Protein AF-A0A0F8YIR3-F1 (afdb_monomer_lite)

Foldseek 3Di:
DDDCVLVVLLVVLCVVPPVLSLLLLQLLLLQPAPDDNVRSNVQSVVQVVCCVPPNDGDCPPPDPVSVVSNVCSSVVHDGDDQQSNLSSCSSVPNLQGARDAPVNCVVVVNPDNDDDPVRSVVSRVVLNVVCVVVVHHSND

Secondary structure (DSSP, 8-state):
--TTHHHHHHHHHHHHHGGGHHHHHHHHHHH-TT--HHHHHHHHHHHHHHHHHHS----TT--TTTHHHHHHHHTTPPP-SSHHHHHHHHHTT-TTS----HHHHHHTT---S---HHHHHHHHHHHHHHHHHTT--TT-

Radius of gyration: 15.44 Å; chains: 1; bounding box: 36×32×39 Å

pLDDT: mean 91.28, std 7.68, range [46.16, 98.5]

InterPro domains:
  IPR055602 Protein of unknown function DUF7178 [PF23802] (2-139)

Organism: NCBI:txid412755

Sequence (140 aa):
MGTNWYTDSRQAIEQLYGDDADMFCDILAATSPRKQVKVNWNIAQNIYEQYKHNGYIDCQGLMGSHIPNVLRALFREPLHGYKVPAFAANLKGDMNRVTIDLWVLRYFGLKQNRIRRKEYYRLEKAIQLLAKHRGMKPAE

Structure (mmCIF, N/CA/C/O backbone):
data_AF-A0A0F8YIR3-F1
#
_entry.id   AF-A0A0F8YIR3-F1
#
loop_
_atom_site.group_PDB
_atom_site.id
_atom_site.type_symbol
_atom_site.label_atom_id
_atom_site.label_alt_id
_atom_site.label_comp_id
_atom_site.label_asym_id
_atom_site.label_entity_id
_atom_site.label_seq_id
_atom_site.pdbx_PDB_ins_code
_atom_site.Cartn_x
_atom_site.Cartn_y
_atom_site.Cartn_z
_atom_site.occupancy
_atom_site.B_iso_or_equiv
_atom_site.auth_seq_id
_atom_site.auth_comp_id
_atom_site.auth_asym_id
_atom_site.auth_atom_id
_atom_site.pdbx_PDB_model_num
ATOM 1 N N . MET A 1 1 ? -21.063 1.674 -2.875 1.00 46.16 1 MET A N 1
ATOM 2 C CA . MET A 1 1 ? -19.741 1.109 -3.227 1.00 46.16 1 MET A CA 1
ATOM 3 C C . MET A 1 1 ? -19.021 0.854 -1.913 1.00 46.16 1 MET A C 1
ATOM 5 O O . MET A 1 1 ? -18.985 1.806 -1.147 1.00 46.16 1 MET A O 1
ATOM 9 N N . GLY A 1 2 ? -18.503 -0.336 -1.587 1.00 56.88 2 GLY A N 1
ATOM 10 C CA . GLY A 1 2 ? -17.575 -0.355 -0.442 1.00 56.88 2 GLY A CA 1
ATOM 11 C C . GLY A 1 2 ? -17.110 -1.676 0.157 1.00 56.88 2 GLY A C 1
ATOM 12 O O . GLY A 1 2 ? -15.943 -1.743 0.506 1.00 56.88 2 GLY A O 1
ATOM 13 N N . THR A 1 3 ? -17.934 -2.717 0.277 1.00 63.34 3 THR A N 1
ATOM 14 C CA . THR A 1 3 ? -17.559 -3.855 1.147 1.00 63.34 3 THR A CA 1
ATOM 15 C C . THR A 1 3 ? -16.478 -4.760 0.555 1.00 63.34 3 THR A C 1
ATOM 17 O O . THR A 1 3 ? -15.660 -5.303 1.284 1.00 63.34 3 THR A O 1
ATOM 20 N N . ASN A 1 4 ? -16.422 -4.871 -0.774 1.00 82.69 4 ASN A N 1
ATOM 21 C CA . ASN A 1 4 ? -15.521 -5.808 -1.447 1.00 82.69 4 ASN A CA 1
ATOM 22 C C . ASN A 1 4 ? -14.287 -5.140 -2.056 1.00 82.69 4 ASN A C 1
ATOM 24 O O . ASN A 1 4 ? -13.547 -5.799 -2.769 1.00 82.69 4 ASN A O 1
ATOM 28 N N . TRP A 1 5 ? -14.018 -3.856 -1.778 1.00 85.94 5 TRP A N 1
ATOM 29 C CA . TRP A 1 5 ? -12.958 -3.124 -2.486 1.00 85.94 5 TRP A CA 1
ATOM 30 C C . TRP A 1 5 ? -11.592 -3.816 -2.405 1.00 85.94 5 TRP A C 1
ATOM 32 O O . TRP A 1 5 ? -10.917 -3.940 -3.424 1.00 85.94 5 TRP A O 1
ATOM 42 N N . TYR A 1 6 ? -11.189 -4.293 -1.222 1.00 91.06 6 TYR A N 1
ATOM 43 C CA . TYR A 1 6 ? -9.919 -5.008 -1.064 1.00 91.06 6 TYR A CA 1
ATOM 44 C C . TYR A 1 6 ? -9.926 -6.366 -1.768 1.00 91.06 6 TYR A C 1
ATOM 46 O O . TYR A 1 6 ? -8.944 -6.704 -2.418 1.00 91.06 6 TYR A O 1
ATOM 54 N N . THR A 1 7 ? -11.028 -7.112 -1.678 1.00 91.31 7 THR A N 1
ATOM 55 C CA . THR A 1 7 ? -11.187 -8.416 -2.334 1.00 91.31 7 THR A CA 1
ATOM 56 C C . THR A 1 7 ? -11.140 -8.281 -3.855 1.00 91.31 7 THR A C 1
ATOM 58 O O . THR A 1 7 ? -10.347 -8.955 -4.506 1.00 91.31 7 THR A O 1
ATOM 61 N N . ASP A 1 8 ? -11.916 -7.351 -4.410 1.00 92.44 8 ASP A N 1
ATOM 62 C CA . ASP A 1 8 ? -11.985 -7.075 -5.845 1.00 92.44 8 ASP A CA 1
ATOM 63 C C . ASP A 1 8 ? -10.625 -6.572 -6.359 1.00 92.44 8 ASP A C 1
ATOM 65 O O . ASP A 1 8 ? -10.138 -7.009 -7.402 1.00 92.44 8 ASP A O 1
ATOM 69 N N . SER A 1 9 ? -9.969 -5.689 -5.593 1.00 92.94 9 SER A N 1
ATOM 70 C CA . SER A 1 9 ? -8.630 -5.190 -5.926 1.00 92.94 9 SER A CA 1
ATOM 71 C C . SER A 1 9 ? -7.595 -6.309 -5.904 1.00 92.94 9 SER A C 1
ATOM 73 O O . SER A 1 9 ? -6.763 -6.381 -6.806 1.00 92.94 9 SER A O 1
ATOM 75 N N . ARG A 1 10 ? -7.644 -7.199 -4.905 1.00 95.06 10 ARG A N 1
ATOM 76 C CA . ARG A 1 10 ? -6.730 -8.337 -4.811 1.00 95.06 10 ARG A CA 1
ATOM 77 C C . ARG A 1 10 ? -6.893 -9.269 -6.006 1.00 95.06 10 ARG A C 1
ATOM 79 O O . ARG A 1 10 ? -5.896 -9.590 -6.641 1.00 95.06 10 ARG A O 1
ATOM 86 N N . GLN A 1 11 ? -8.128 -9.631 -6.344 1.00 95.62 11 GLN A N 1
ATOM 87 C CA . GLN A 1 11 ? -8.412 -10.499 -7.484 1.00 95.62 11 GLN A CA 1
ATOM 88 C C . GLN A 1 11 ? -7.892 -9.895 -8.796 1.00 95.62 11 GLN A C 1
ATOM 90 O O . GLN A 1 11 ? -7.263 -10.591 -9.590 1.00 95.62 11 GLN A O 1
ATOM 95 N N . ALA A 1 12 ? -8.108 -8.595 -9.015 1.00 95.44 12 ALA A N 1
ATOM 96 C CA . ALA A 1 12 ? -7.594 -7.909 -10.198 1.00 95.44 12 ALA A CA 1
ATOM 97 C C . ALA A 1 12 ? -6.054 -7.898 -10.242 1.00 95.44 12 ALA A C 1
ATOM 99 O O . ALA A 1 12 ? -5.462 -8.125 -11.294 1.00 95.44 12 ALA A O 1
ATOM 100 N N . ILE A 1 13 ? -5.394 -7.665 -9.103 1.00 97.25 13 ILE A N 1
ATOM 101 C CA . ILE A 1 13 ? -3.928 -7.675 -9.006 1.00 9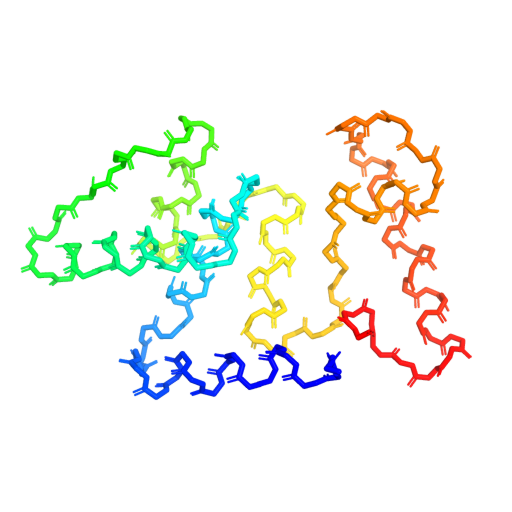7.25 13 ILE A CA 1
ATOM 102 C C . ILE A 1 13 ? -3.370 -9.083 -9.269 1.00 97.25 13 ILE A C 1
ATOM 104 O O . ILE A 1 13 ? -2.400 -9.216 -10.009 1.00 97.25 13 ILE A O 1
ATOM 108 N N . GLU A 1 14 ? -3.985 -10.137 -8.730 1.00 98.00 14 GLU A N 1
ATOM 109 C CA . GLU A 1 14 ? -3.583 -11.527 -8.995 1.00 98.00 14 GLU A CA 1
ATOM 110 C C . GLU A 1 14 ? -3.707 -11.892 -10.476 1.00 98.00 14 GLU A C 1
ATOM 112 O O . GLU A 1 14 ? -2.803 -12.512 -11.031 1.00 98.00 14 GLU A O 1
ATOM 117 N N . GLN A 1 15 ? -4.784 -11.458 -11.135 1.00 97.62 15 GLN A N 1
ATOM 118 C CA . GLN A 1 15 ? -4.985 -11.689 -12.568 1.00 97.62 15 GLN A CA 1
ATOM 119 C C . GLN A 1 15 ? -3.923 -11.007 -13.438 1.00 97.62 15 GLN A C 1
ATOM 121 O O . GLN A 1 15 ? -3.544 -11.554 -14.471 1.00 97.62 15 GLN A O 1
ATOM 126 N N . LEU A 1 16 ? -3.460 -9.819 -13.044 1.00 97.19 16 LEU A N 1
ATOM 127 C CA . LEU A 1 16 ? -2.486 -9.043 -13.815 1.00 97.19 16 LEU A CA 1
ATOM 128 C C . LEU A 1 16 ? -1.038 -9.469 -13.555 1.00 97.19 16 LEU A C 1
ATOM 130 O O . LEU A 1 16 ? 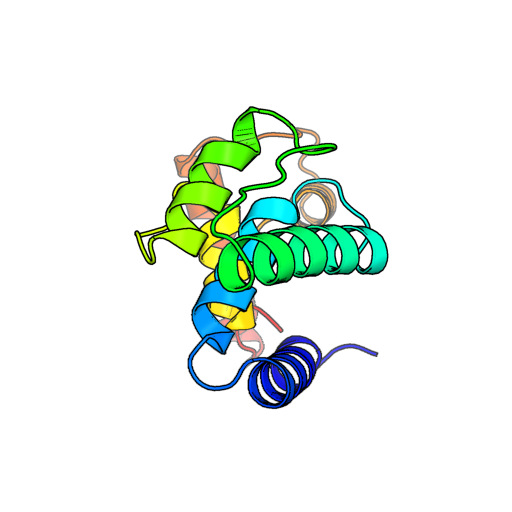-0.230 -9.455 -14.480 1.00 97.19 16 LEU A O 1
ATOM 134 N N . TYR A 1 17 ? -0.706 -9.822 -12.311 1.00 97.62 17 TYR A N 1
ATOM 135 C CA . TYR A 1 17 ? 0.686 -9.950 -11.869 1.00 97.62 17 TYR A CA 1
ATOM 136 C C . TYR A 1 17 ? 1.077 -11.354 -11.395 1.00 97.62 17 TYR A C 1
ATOM 138 O O . TYR A 1 17 ? 2.266 -11.604 -11.204 1.00 97.62 17 TYR A O 1
ATOM 146 N N . GLY A 1 18 ? 0.125 -12.279 -11.220 1.00 97.06 18 GLY A N 1
ATOM 147 C CA . GLY A 1 18 ? 0.403 -13.667 -10.837 1.00 97.06 18 GLY A CA 1
ATOM 148 C C . GLY A 1 18 ? 1.301 -13.767 -9.600 1.00 97.06 18 GLY A C 1
ATOM 149 O O . GLY A 1 18 ? 0.986 -13.211 -8.548 1.00 97.06 18 GLY A O 1
ATOM 150 N N . ASP A 1 19 ? 2.453 -14.424 -9.741 1.00 96.88 19 ASP A N 1
ATOM 151 C CA . ASP A 1 19 ? 3.437 -14.625 -8.664 1.00 96.88 19 ASP A CA 1
ATOM 152 C C . ASP A 1 19 ? 4.017 -13.319 -8.089 1.00 96.88 19 ASP A C 1
ATOM 154 O O . ASP A 1 19 ? 4.549 -13.306 -6.975 1.00 96.88 19 ASP A O 1
ATOM 158 N N . ASP A 1 20 ? 3.921 -12.211 -8.829 1.00 97.75 20 ASP A N 1
ATOM 159 C CA . ASP A 1 20 ? 4.366 -10.888 -8.393 1.00 97.75 20 ASP A CA 1
ATOM 160 C C . ASP A 1 20 ? 3.231 -10.038 -7.790 1.00 97.75 20 ASP A C 1
ATOM 162 O O . ASP A 1 20 ? 3.466 -8.896 -7.390 1.00 97.75 20 ASP A O 1
ATOM 166 N N . ALA A 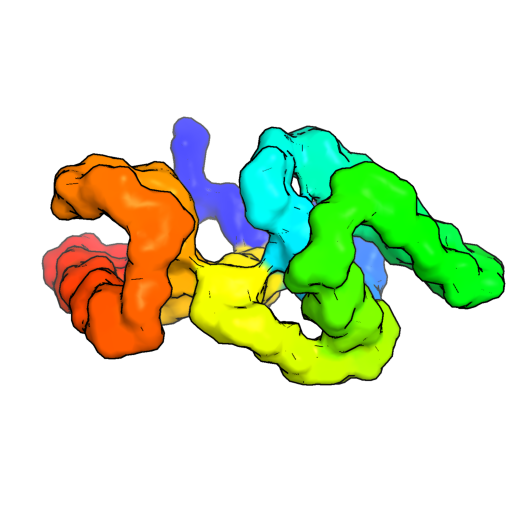1 21 ? 2.017 -10.580 -7.633 1.00 98.12 21 ALA A N 1
ATOM 167 C CA . ALA A 1 21 ? 0.876 -9.868 -7.049 1.00 98.12 21 ALA A CA 1
ATOM 168 C C . ALA A 1 21 ? 1.188 -9.253 -5.674 1.00 98.12 21 ALA A C 1
ATOM 170 O O . ALA A 1 21 ? 0.824 -8.111 -5.393 1.00 98.12 21 ALA A O 1
ATOM 171 N N . ASP A 1 22 ? 1.910 -9.978 -4.821 1.00 98.31 22 ASP A N 1
ATOM 172 C CA . ASP A 1 22 ? 2.294 -9.490 -3.496 1.00 98.31 22 ASP A CA 1
ATOM 173 C C . ASP A 1 22 ? 3.320 -8.356 -3.560 1.00 98.31 22 ASP A C 1
ATOM 175 O O . ASP A 1 22 ? 3.196 -7.382 -2.812 1.00 98.31 22 ASP A O 1
ATOM 179 N N . MET A 1 23 ? 4.290 -8.453 -4.476 1.00 98.25 23 MET A N 1
ATOM 180 C CA . MET A 1 23 ? 5.239 -7.372 -4.749 1.00 98.25 23 MET A CA 1
ATOM 181 C C . MET A 1 23 ? 4.485 -6.136 -5.242 1.00 98.25 23 MET A C 1
ATOM 183 O O . MET A 1 23 ? 4.723 -5.032 -4.753 1.00 98.25 23 MET A O 1
ATOM 187 N N . PHE A 1 24 ? 3.540 -6.310 -6.166 1.00 98.38 24 PHE A N 1
ATOM 188 C CA . PHE A 1 24 ? 2.752 -5.203 -6.687 1.00 98.38 24 PHE A CA 1
ATOM 189 C C . PHE A 1 24 ? 1.901 -4.537 -5.597 1.00 98.38 24 PHE A C 1
ATOM 191 O O . PHE A 1 24 ? 1.886 -3.309 -5.501 1.00 98.38 24 PHE A O 1
ATOM 198 N N . CYS A 1 25 ? 1.258 -5.316 -4.718 1.00 98.25 25 CYS A N 1
ATOM 199 C CA . CYS A 1 25 ? 0.558 -4.786 -3.544 1.00 98.25 25 CYS A CA 1
ATOM 200 C C . CYS A 1 25 ? 1.483 -3.937 -2.657 1.00 98.25 25 CYS A C 1
ATOM 202 O O . CYS A 1 25 ? 1.078 -2.870 -2.186 1.00 98.25 25 CYS A O 1
ATOM 204 N N . ASP A 1 26 ? 2.726 -4.379 -2.444 1.00 98.44 26 ASP A N 1
ATOM 205 C CA . ASP A 1 26 ? 3.707 -3.642 -1.646 1.00 98.44 26 ASP A CA 1
ATOM 206 C C . ASP A 1 26 ? 4.145 -2.334 -2.324 1.00 98.44 26 ASP A C 1
ATOM 208 O O . ASP A 1 26 ? 4.214 -1.297 -1.656 1.00 98.44 26 ASP A O 1
ATOM 212 N N . ILE A 1 27 ? 4.373 -2.343 -3.644 1.00 97.81 27 ILE A N 1
ATOM 213 C CA . ILE A 1 27 ? 4.683 -1.133 -4.424 1.00 97.81 27 ILE A CA 1
ATOM 214 C C . ILE A 1 27 ? 3.504 -0.159 -4.337 1.00 97.81 27 ILE A C 1
ATOM 216 O O . ILE A 1 27 ? 3.684 0.993 -3.938 1.00 97.81 27 ILE A O 1
ATOM 220 N N . LEU A 1 28 ? 2.287 -0.632 -4.626 1.00 97.44 28 LEU A N 1
ATOM 221 C CA . LEU A 1 28 ? 1.063 0.167 -4.593 1.00 97.44 28 LEU A CA 1
ATOM 222 C C . LEU A 1 28 ? 0.831 0.796 -3.213 1.00 97.44 28 LEU A C 1
ATOM 224 O O . LEU A 1 28 ? 0.395 1.951 -3.108 1.00 97.44 28 LEU A O 1
ATOM 228 N N . ALA A 1 29 ? 1.145 0.066 -2.142 1.00 96.69 29 ALA A N 1
ATOM 229 C CA . ALA A 1 29 ? 1.067 0.582 -0.787 1.00 96.69 29 ALA A CA 1
ATOM 230 C C . ALA A 1 29 ? 2.151 1.628 -0.495 1.00 96.69 29 ALA A C 1
ATOM 232 O O . ALA A 1 29 ? 1.848 2.672 0.100 1.00 96.69 29 ALA A O 1
ATOM 233 N N . ALA A 1 30 ? 3.391 1.388 -0.926 1.00 96.88 30 ALA A N 1
ATOM 234 C CA . ALA A 1 30 ? 4.520 2.295 -0.742 1.00 96.88 30 ALA A CA 1
ATOM 235 C C . ALA A 1 30 ? 4.316 3.645 -1.450 1.00 96.88 30 ALA A C 1
ATOM 237 O O . ALA A 1 30 ? 4.692 4.689 -0.909 1.00 96.88 30 ALA A O 1
ATOM 238 N N . THR A 1 31 ? 3.664 3.647 -2.614 1.00 95.31 31 THR A N 1
ATOM 239 C CA . THR A 1 31 ? 3.397 4.855 -3.410 1.00 95.31 31 THR A CA 1
ATOM 240 C C . THR A 1 31 ? 2.113 5.591 -2.997 1.00 95.31 31 THR A C 1
ATOM 242 O O . THR A 1 31 ? 1.936 6.763 -3.338 1.00 95.31 31 THR A O 1
ATOM 245 N N . SER A 1 32 ? 1.250 4.955 -2.193 1.00 91.88 32 SER A N 1
ATOM 246 C CA . SER A 1 32 ? -0.075 5.461 -1.791 1.00 91.88 32 SER A CA 1
ATOM 247 C C . SER A 1 32 ? -0.142 6.792 -1.023 1.00 91.88 32 SER A C 1
ATOM 249 O O . SER A 1 32 ? -1.174 7.473 -1.122 1.00 91.88 32 SER A O 1
ATOM 251 N N . PRO A 1 33 ? 0.850 7.214 -0.205 1.00 87.75 33 PRO A N 1
ATOM 252 C CA . PRO A 1 33 ? 0.640 8.378 0.645 1.00 87.75 33 PRO A CA 1
ATOM 253 C C . PRO A 1 33 ? 0.402 9.658 -0.171 1.00 87.75 33 PRO A C 1
ATOM 255 O O . PRO A 1 33 ? 1.239 10.075 -0.968 1.00 87.75 33 PRO A O 1
ATOM 258 N N . ARG A 1 34 ? -0.734 10.322 0.100 1.00 80.81 34 ARG A N 1
ATOM 259 C CA . ARG A 1 34 ? -1.158 11.594 -0.523 1.00 80.81 34 ARG A CA 1
ATOM 260 C C . ARG A 1 34 ? -1.371 11.523 -2.044 1.00 80.81 34 ARG A C 1
ATOM 262 O O . ARG A 1 34 ? -1.238 12.541 -2.719 1.00 80.81 34 ARG A O 1
ATOM 269 N N . LYS A 1 35 ? -1.719 10.355 -2.588 1.00 86.31 35 LYS A N 1
ATOM 270 C CA . LYS A 1 35 ? -2.051 10.183 -4.010 1.00 86.31 35 LYS A CA 1
ATOM 271 C C . LYS A 1 35 ? -3.522 9.802 -4.185 1.00 86.31 35 LYS A C 1
ATOM 273 O O . LYS A 1 35 ? -4.101 9.124 -3.342 1.00 86.31 35 LYS A O 1
ATOM 278 N N . GLN A 1 36 ? -4.125 10.242 -5.288 1.00 88.25 36 GLN A N 1
ATOM 279 C CA . GLN A 1 36 ? -5.418 9.715 -5.733 1.00 88.25 36 GLN A CA 1
ATOM 280 C C . GLN A 1 36 ? -5.230 8.284 -6.252 1.00 88.25 36 GLN A C 1
ATOM 282 O O . GLN A 1 36 ? -4.170 7.983 -6.797 1.00 88.25 36 GLN A O 1
ATOM 287 N N . VAL A 1 37 ? -6.252 7.428 -6.140 1.00 88.12 37 VAL A N 1
ATOM 288 C CA . VAL A 1 37 ? -6.167 5.993 -6.486 1.00 88.12 37 VAL A CA 1
ATOM 289 C C . VAL A 1 37 ? -5.612 5.766 -7.896 1.00 88.12 37 VAL A C 1
ATOM 291 O O . VAL A 1 37 ? -4.613 5.072 -8.046 1.00 88.12 37 VAL A O 1
ATOM 294 N N . LYS A 1 38 ? -6.185 6.422 -8.916 1.00 91.88 38 LYS A N 1
ATOM 295 C CA . LYS A 1 38 ? -5.735 6.290 -10.315 1.00 91.88 38 LYS A CA 1
ATOM 296 C C . LYS A 1 38 ? -4.281 6.729 -10.516 1.00 91.88 38 LYS A C 1
ATOM 298 O O . LYS A 1 38 ? -3.522 6.072 -11.215 1.00 91.88 38 LYS A O 1
ATOM 303 N N . VAL A 1 39 ? -3.882 7.834 -9.884 1.00 92.31 39 VAL A N 1
ATOM 304 C CA . VAL A 1 39 ? -2.501 8.338 -9.964 1.00 92.31 39 VAL A CA 1
ATOM 305 C C . VAL A 1 39 ? -1.539 7.375 -9.272 1.00 92.31 39 VAL A C 1
ATOM 307 O O . VAL A 1 39 ? -0.461 7.114 -9.792 1.00 92.31 39 VAL A O 1
ATOM 310 N N . ASN A 1 40 ? -1.930 6.836 -8.116 1.00 94.44 40 ASN A N 1
ATOM 311 C CA . ASN A 1 40 ? -1.138 5.855 -7.386 1.00 94.44 40 ASN A CA 1
ATOM 312 C C . ASN A 1 40 ? -0.918 4.581 -8.208 1.00 94.44 40 ASN A C 1
ATOM 314 O O . ASN A 1 40 ? 0.211 4.116 -8.313 1.00 94.44 40 ASN A O 1
ATOM 318 N N . TRP A 1 41 ? -1.989 4.071 -8.819 1.00 95.12 41 TRP A N 1
ATOM 319 C CA . TRP A 1 41 ? -1.945 2.905 -9.695 1.00 95.12 41 TRP A CA 1
ATOM 320 C C . TRP A 1 41 ? -0.950 3.098 -10.839 1.00 95.12 41 TRP A C 1
ATOM 322 O O . TRP A 1 41 ? -0.049 2.286 -11.006 1.00 95.12 41 TRP A O 1
ATOM 332 N N . ASN A 1 42 ? -1.052 4.213 -11.568 1.00 95.12 42 ASN A N 1
ATOM 333 C CA . ASN A 1 42 ? -0.163 4.496 -12.695 1.00 95.12 42 ASN A CA 1
ATOM 334 C C . ASN A 1 42 ? 1.312 4.559 -12.276 1.00 95.12 42 ASN A C 1
ATOM 336 O O . ASN A 1 42 ? 2.172 4.064 -12.997 1.00 95.12 42 ASN A O 1
ATOM 340 N N . ILE A 1 43 ? 1.608 5.155 -11.116 1.00 95.31 43 ILE A N 1
ATOM 341 C CA . ILE A 1 43 ? 2.977 5.219 -10.588 1.00 95.31 43 ILE A CA 1
ATOM 342 C C . ILE A 1 43 ? 3.477 3.815 -10.225 1.00 95.31 43 ILE A C 1
ATOM 344 O O . ILE A 1 43 ? 4.579 3.447 -10.621 1.00 95.31 43 ILE A O 1
ATOM 348 N N . ALA A 1 44 ? 2.674 3.031 -9.501 1.00 96.69 44 ALA A N 1
ATOM 349 C CA . ALA A 1 44 ? 3.041 1.677 -9.092 1.00 96.69 44 ALA A CA 1
ATOM 350 C C . ALA A 1 44 ? 3.271 0.756 -10.299 1.00 96.69 44 ALA A C 1
ATOM 352 O O . ALA A 1 44 ? 4.286 0.067 -10.356 1.00 96.69 44 ALA A O 1
ATOM 353 N N . GLN A 1 45 ? 2.372 0.809 -11.285 1.00 96.69 45 GLN A N 1
ATOM 354 C CA . GLN A 1 45 ? 2.498 0.083 -12.545 1.00 96.69 45 GLN A CA 1
ATOM 355 C C . GLN A 1 45 ? 3.763 0.496 -13.296 1.00 96.69 45 GLN A C 1
ATOM 357 O O . GLN A 1 45 ? 4.556 -0.364 -13.647 1.00 96.69 45 GLN A O 1
ATOM 362 N N . ASN A 1 46 ? 4.016 1.794 -13.475 1.00 96.25 46 ASN A N 1
ATOM 363 C CA . ASN A 1 46 ? 5.219 2.263 -14.162 1.00 96.25 46 ASN A CA 1
ATOM 364 C C . ASN A 1 46 ? 6.517 1.775 -13.492 1.00 96.25 46 ASN A C 1
ATOM 366 O O . ASN A 1 46 ? 7.427 1.317 -14.177 1.00 96.25 46 ASN A O 1
ATOM 370 N N . ILE A 1 47 ? 6.589 1.834 -12.157 1.00 97.31 47 ILE A N 1
ATOM 371 C CA . ILE A 1 47 ? 7.741 1.335 -11.392 1.00 97.31 47 ILE A CA 1
ATOM 372 C C . ILE A 1 47 ? 7.927 -0.167 -11.600 1.00 97.31 47 ILE A C 1
ATOM 374 O O . ILE A 1 47 ? 9.039 -0.611 -11.878 1.00 97.31 47 ILE A O 1
ATOM 378 N N . TYR A 1 48 ? 6.847 -0.939 -11.457 1.00 97.69 48 TYR A N 1
ATOM 379 C CA . TYR A 1 48 ? 6.881 -2.389 -11.605 1.00 97.69 48 TYR A CA 1
ATOM 380 C C . TYR A 1 48 ? 7.315 -2.798 -13.018 1.00 97.69 48 TYR A C 1
ATOM 382 O O . TYR A 1 48 ? 8.276 -3.549 -13.162 1.00 97.69 48 TYR A O 1
ATOM 390 N N . GLU A 1 49 ? 6.665 -2.263 -14.054 1.00 96.56 49 GLU A N 1
ATOM 391 C CA . GLU A 1 49 ? 6.931 -2.644 -15.445 1.00 96.56 49 GLU A CA 1
ATOM 392 C C . GLU A 1 49 ? 8.364 -2.301 -15.864 1.00 96.56 49 GLU A C 1
ATOM 394 O O . GLU A 1 49 ? 9.049 -3.136 -16.453 1.00 96.56 49 GLU A O 1
ATOM 399 N N . GLN A 1 50 ? 8.867 -1.110 -15.515 1.00 97.00 50 GLN A N 1
ATOM 400 C CA . GLN A 1 50 ? 10.252 -0.745 -15.827 1.00 97.00 50 GLN A CA 1
ATOM 401 C C . GLN A 1 50 ? 11.246 -1.651 -15.092 1.00 97.00 50 GLN A C 1
ATOM 403 O O . GLN A 1 50 ? 12.163 -2.192 -15.715 1.00 97.00 50 GLN A O 1
ATOM 408 N N . TYR A 1 51 ? 11.021 -1.912 -13.802 1.00 97.50 51 TYR A N 1
ATOM 409 C CA . TYR A 1 51 ? 11.888 -2.799 -13.034 1.00 97.50 51 TYR A CA 1
ATOM 410 C C . TYR A 1 51 ? 11.909 -4.222 -13.605 1.00 97.50 51 TYR A C 1
ATOM 412 O O . TYR A 1 51 ? 12.981 -4.800 -13.778 1.00 97.50 51 TYR A O 1
ATOM 420 N N . LYS A 1 52 ? 10.748 -4.783 -13.955 1.00 96.69 52 LYS A N 1
ATOM 421 C CA . LYS A 1 52 ? 10.657 -6.126 -14.543 1.00 96.69 52 LYS A CA 1
ATOM 422 C C . LYS A 1 52 ? 11.250 -6.201 -15.946 1.00 96.69 52 LYS A C 1
ATOM 424 O O . LYS A 1 52 ? 11.809 -7.236 -16.297 1.00 96.69 52 LYS A O 1
ATOM 429 N N . HIS A 1 53 ? 11.141 -5.131 -16.729 1.00 96.06 53 HIS A N 1
ATOM 430 C CA . HIS A 1 53 ? 11.631 -5.092 -18.102 1.00 96.06 53 HIS A CA 1
ATOM 431 C C . HIS A 1 53 ? 13.158 -4.950 -18.188 1.00 96.06 53 HIS A C 1
ATOM 433 O O . HIS A 1 53 ? 13.794 -5.638 -18.982 1.00 96.06 53 HIS A O 1
ATOM 439 N N . ASN A 1 54 ? 13.766 -4.050 -17.407 1.00 96.31 54 ASN A N 1
ATOM 440 C CA . ASN A 1 54 ? 15.197 -3.735 -17.540 1.00 96.31 54 ASN A CA 1
ATOM 441 C C . ASN A 1 54 ? 15.919 -3.438 -16.214 1.00 96.31 54 ASN A C 1
ATOM 443 O O . ASN A 1 54 ? 17.058 -2.972 -16.229 1.00 96.31 54 ASN A O 1
ATOM 447 N N . GLY A 1 55 ? 15.279 -3.682 -15.069 1.00 95.88 55 GLY A N 1
ATOM 448 C CA . GLY A 1 55 ? 15.847 -3.405 -13.750 1.00 95.88 55 GLY A CA 1
ATOM 449 C C . GLY A 1 55 ? 15.891 -1.921 -13.374 1.00 95.88 55 GLY A C 1
ATOM 450 O O . GLY A 1 55 ? 16.394 -1.588 -12.300 1.00 95.88 55 GLY A O 1
ATOM 451 N N . TYR A 1 56 ? 15.373 -1.017 -14.212 1.00 95.31 56 TYR A N 1
ATOM 452 C CA . TYR A 1 56 ? 15.336 0.410 -13.913 1.00 95.31 56 TYR A CA 1
ATOM 453 C C . TYR A 1 56 ? 14.246 0.733 -12.888 1.00 95.31 56 TYR A C 1
ATOM 455 O O . TYR A 1 56 ? 13.104 0.294 -13.005 1.00 95.31 56 TYR A O 1
ATOM 463 N N . ILE A 1 57 ? 14.597 1.540 -11.887 1.00 95.06 57 ILE A N 1
ATOM 464 C CA . ILE A 1 57 ? 13.691 1.937 -10.808 1.00 95.06 57 ILE A CA 1
ATOM 465 C C . ILE A 1 57 ? 13.341 3.417 -10.973 1.00 95.06 57 ILE A C 1
ATOM 467 O O . ILE A 1 57 ? 14.072 4.303 -10.523 1.00 95.06 57 ILE A O 1
ATOM 471 N N . ASP A 1 58 ? 12.198 3.683 -11.603 1.00 90.69 58 ASP A N 1
ATOM 472 C CA . ASP A 1 58 ? 11.719 5.042 -11.852 1.00 90.69 58 ASP A CA 1
ATOM 473 C C . ASP A 1 58 ? 11.073 5.665 -10.606 1.00 90.69 58 ASP A C 1
ATOM 475 O O . ASP A 1 58 ? 9.896 5.468 -10.306 1.00 90.69 58 ASP A O 1
ATOM 479 N N . CYS A 1 59 ? 11.843 6.456 -9.866 1.00 89.19 59 CYS A N 1
ATOM 480 C CA . CYS A 1 59 ? 11.338 7.159 -8.686 1.00 89.19 59 CYS A CA 1
ATOM 481 C C . CYS A 1 59 ? 10.757 8.551 -8.993 1.00 89.19 59 CYS A C 1
ATOM 483 O O . CYS A 1 59 ? 10.500 9.319 -8.057 1.00 89.19 59 CYS A O 1
ATOM 485 N N . GLN A 1 60 ? 10.564 8.926 -10.264 1.00 86.38 60 GLN A N 1
ATOM 486 C CA . GLN A 1 60 ? 10.046 10.252 -10.598 1.00 86.38 60 GLN A CA 1
ATOM 487 C C . GLN A 1 60 ? 8.634 10.469 -10.032 1.00 86.38 60 GLN A C 1
ATOM 489 O O . GLN A 1 60 ? 7.763 9.602 -10.052 1.00 86.38 60 GLN A O 1
ATOM 494 N N . GLY A 1 61 ? 8.395 11.656 -9.466 1.00 81.12 61 GLY A N 1
ATOM 495 C CA . GLY A 1 61 ? 7.103 12.006 -8.863 1.00 81.12 61 GLY A CA 1
ATOM 496 C C . GLY A 1 61 ? 6.822 11.368 -7.492 1.00 81.12 61 GLY A C 1
ATOM 497 O O . GLY A 1 61 ? 5.747 11.612 -6.913 1.00 81.12 61 GLY A O 1
ATOM 498 N N . LEU A 1 62 ? 7.774 10.600 -6.945 1.00 89.69 62 LEU A N 1
ATOM 499 C CA . LEU A 1 62 ? 7.759 10.146 -5.558 1.00 89.69 62 LEU A CA 1
ATOM 500 C C . LEU A 1 62 ? 8.412 11.166 -4.630 1.00 89.69 62 LEU A C 1
ATOM 502 O O . LEU A 1 62 ? 9.432 11.780 -4.929 1.00 89.69 62 LEU A O 1
ATOM 506 N N . MET A 1 63 ? 7.834 11.309 -3.439 1.00 88.50 63 MET A N 1
ATOM 507 C CA . MET A 1 63 ? 8.531 11.975 -2.345 1.00 88.50 63 MET A CA 1
ATOM 508 C C . MET A 1 63 ? 9.690 11.083 -1.895 1.00 88.50 63 MET A C 1
ATOM 510 O O . MET A 1 63 ? 9.494 9.880 -1.721 1.00 88.50 63 MET A O 1
ATOM 514 N N . GLY A 1 64 ? 10.861 11.665 -1.619 1.00 91.56 64 GLY A N 1
ATOM 515 C CA . GLY A 1 64 ? 12.045 10.901 -1.200 1.00 91.56 64 GLY A CA 1
ATOM 516 C C . GLY A 1 64 ? 11.800 9.982 0.005 1.00 91.56 64 GLY A C 1
ATOM 517 O O . GLY A 1 64 ? 12.340 8.885 0.071 1.00 91.56 64 GLY A O 1
ATOM 518 N N . SER A 1 65 ? 10.890 10.357 0.910 1.00 89.56 65 SER A N 1
ATOM 519 C CA . SER A 1 65 ? 10.488 9.525 2.053 1.00 89.56 65 SER A CA 1
ATOM 520 C C . SER A 1 65 ? 9.754 8.227 1.688 1.00 89.56 65 SER A C 1
ATOM 522 O O . SER A 1 65 ? 9.590 7.378 2.559 1.00 89.56 65 SER A O 1
ATOM 524 N N . HIS A 1 66 ? 9.260 8.073 0.456 1.00 91.69 66 HIS A N 1
ATOM 525 C CA . HIS A 1 66 ? 8.554 6.867 -0.000 1.00 91.69 66 HIS A CA 1
ATOM 526 C C . HIS A 1 66 ? 9.491 5.878 -0.702 1.00 91.69 66 HIS A C 1
ATOM 528 O O . HIS A 1 66 ? 9.233 4.676 -0.666 1.00 91.69 66 HIS A O 1
ATOM 534 N N . ILE A 1 67 ? 10.595 6.371 -1.277 1.00 95.88 67 ILE A N 1
ATOM 535 C CA . ILE A 1 67 ? 11.561 5.570 -2.043 1.00 95.88 67 ILE A CA 1
ATOM 536 C C . ILE A 1 67 ? 12.055 4.345 -1.254 1.00 95.88 67 ILE A C 1
ATOM 538 O O . ILE A 1 67 ? 12.015 3.253 -1.814 1.00 95.88 67 ILE A O 1
ATOM 542 N N . PRO A 1 68 ? 12.424 4.433 0.043 1.00 97.56 68 PRO A N 1
ATOM 543 C CA . PRO A 1 68 ? 12.890 3.255 0.777 1.00 97.56 68 PRO A CA 1
ATOM 544 C C . PRO A 1 68 ? 11.881 2.100 0.823 1.00 97.56 68 PRO A C 1
ATOM 546 O O . PRO A 1 68 ? 12.280 0.943 0.738 1.00 97.56 68 PRO A O 1
ATOM 549 N N . ASN A 1 69 ? 10.580 2.392 0.934 1.00 97.56 69 ASN A N 1
ATOM 550 C CA . ASN A 1 69 ? 9.547 1.351 0.919 1.00 97.56 69 ASN A CA 1
ATOM 551 C C . ASN A 1 69 ? 9.280 0.816 -0.493 1.00 97.56 69 ASN A C 1
ATOM 553 O O . ASN A 1 69 ? 8.939 -0.352 -0.621 1.00 97.56 69 ASN A O 1
ATOM 557 N N . VAL A 1 70 ? 9.473 1.626 -1.539 1.00 97.75 70 VAL A N 1
ATOM 558 C CA . VAL A 1 70 ? 9.427 1.138 -2.927 1.00 97.75 70 VAL A CA 1
ATOM 559 C C . VAL A 1 70 ? 10.566 0.155 -3.182 1.00 97.75 70 VAL A C 1
ATOM 561 O O . VAL A 1 70 ? 10.323 -0.933 -3.687 1.00 97.75 70 VAL A O 1
ATOM 564 N N . LEU A 1 71 ? 11.790 0.489 -2.762 1.00 98.06 71 LEU A N 1
ATOM 565 C CA . LEU A 1 71 ? 12.929 -0.425 -2.873 1.00 98.06 71 LEU A CA 1
ATOM 566 C C . LEU A 1 71 ? 12.680 -1.720 -2.091 1.00 98.06 71 LEU A C 1
ATOM 568 O O . LEU A 1 71 ? 12.895 -2.800 -2.628 1.00 98.06 71 LEU A O 1
ATOM 572 N N . ARG A 1 72 ? 12.148 -1.628 -0.864 1.00 98.50 72 ARG A N 1
ATOM 573 C 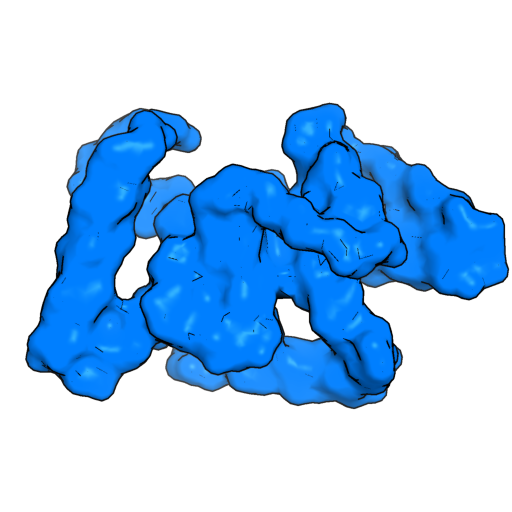CA . ARG A 1 72 ? 11.774 -2.817 -0.074 1.00 98.50 72 ARG A CA 1
ATOM 574 C C . ARG A 1 72 ? 10.781 -3.698 -0.809 1.00 98.50 72 ARG A C 1
ATOM 576 O O . ARG A 1 72 ? 11.000 -4.897 -0.886 1.00 98.50 72 ARG A O 1
ATOM 583 N N . ALA A 1 73 ? 9.738 -3.107 -1.388 1.00 98.06 73 ALA A N 1
ATOM 584 C CA . ALA A 1 73 ? 8.754 -3.847 -2.167 1.00 98.06 73 ALA A CA 1
ATOM 585 C C . ALA A 1 73 ? 9.405 -4.601 -3.340 1.00 98.06 73 ALA A C 1
ATOM 587 O O . ALA A 1 73 ? 9.215 -5.808 -3.474 1.00 98.06 73 ALA A O 1
ATOM 588 N N . LEU A 1 74 ? 10.232 -3.914 -4.137 1.00 97.69 74 LEU A N 1
ATOM 589 C CA . LEU A 1 74 ? 10.920 -4.497 -5.297 1.00 97.69 74 LEU A CA 1
ATOM 590 C C . LEU A 1 74 ? 11.883 -5.627 -4.912 1.00 97.69 74 LEU A C 1
ATOM 592 O O . LEU A 1 74 ? 11.990 -6.618 -5.627 1.00 97.69 74 LEU A O 1
ATOM 596 N N . PHE A 1 75 ? 12.546 -5.515 -3.761 1.00 97.19 75 PHE A N 1
ATOM 597 C CA . PHE A 1 75 ? 13.456 -6.544 -3.249 1.00 97.19 75 PHE A CA 1
ATOM 598 C C . PHE A 1 75 ? 12.780 -7.557 -2.313 1.00 97.19 75 PHE A C 1
ATOM 600 O O . PHE A 1 75 ? 13.465 -8.376 -1.705 1.00 97.19 75 PHE A O 1
ATOM 607 N N . ARG A 1 76 ? 11.442 -7.533 -2.209 1.00 96.88 76 ARG A N 1
ATOM 608 C CA . ARG A 1 76 ? 10.643 -8.409 -1.331 1.00 96.88 76 ARG A CA 1
ATOM 609 C C . ARG A 1 76 ? 11.086 -8.359 0.143 1.00 96.88 76 ARG A C 1
ATOM 611 O O . ARG A 1 76 ? 10.993 -9.341 0.877 1.00 96.88 76 ARG A O 1
ATOM 618 N N . GLU A 1 77 ? 11.556 -7.198 0.585 1.00 97.88 77 GLU A N 1
ATOM 619 C CA . GLU A 1 77 ? 11.917 -6.915 1.971 1.00 97.88 77 GLU A CA 1
ATOM 620 C C . GLU A 1 77 ? 10.707 -6.402 2.774 1.00 97.88 77 GLU A C 1
ATOM 622 O O . GLU A 1 77 ? 9.806 -5.761 2.222 1.00 97.88 77 GLU A O 1
ATOM 627 N N . PRO A 1 78 ? 10.693 -6.582 4.108 1.00 97.31 78 PRO A N 1
ATOM 628 C CA . PRO A 1 78 ? 9.640 -6.034 4.953 1.00 97.31 78 PRO A CA 1
ATOM 629 C C . PRO A 1 78 ? 9.500 -4.507 4.835 1.00 97.31 78 PRO A C 1
ATOM 631 O O . PRO A 1 78 ? 10.446 -3.747 5.068 1.00 97.31 78 PRO A O 1
ATOM 634 N N . LEU A 1 79 ? 8.280 -4.044 4.546 1.00 97.62 79 LEU A N 1
ATOM 635 C CA . LEU A 1 79 ? 7.937 -2.621 4.529 1.00 97.62 79 LEU A CA 1
ATOM 636 C C . LEU A 1 79 ? 8.053 -1.996 5.928 1.00 97.62 79 LEU A C 1
ATOM 638 O O . LEU A 1 79 ? 7.778 -2.630 6.947 1.00 97.62 79 LEU A O 1
ATOM 642 N N . HIS A 1 80 ? 8.394 -0.708 5.982 1.00 94.88 80 HIS A N 1
ATOM 643 C CA . HIS A 1 80 ? 8.572 0.025 7.234 1.00 94.88 80 HIS A CA 1
ATOM 644 C C . HIS A 1 80 ? 7.465 1.064 7.492 1.00 94.88 80 HIS A C 1
ATOM 646 O O . HIS A 1 80 ? 6.894 1.659 6.573 1.00 94.88 80 HIS A O 1
ATOM 652 N N . GLY A 1 81 ? 7.204 1.333 8.776 1.00 91.12 81 GLY A N 1
ATOM 653 C CA . GLY A 1 81 ? 6.190 2.274 9.259 1.00 91.12 81 GLY A CA 1
ATOM 654 C C . GLY A 1 81 ? 4.919 1.582 9.756 1.00 91.12 81 GLY A C 1
ATOM 655 O O . GLY A 1 81 ? 4.861 0.365 9.872 1.00 91.12 81 GLY A O 1
ATOM 656 N N . TYR A 1 82 ? 3.891 2.365 10.087 1.00 87.69 82 TYR A N 1
ATOM 657 C CA . TYR A 1 82 ? 2.625 1.820 10.605 1.00 87.69 82 TYR A CA 1
ATOM 658 C C . TYR A 1 82 ? 1.590 1.657 9.495 1.00 87.69 82 TYR A C 1
ATOM 660 O O . TYR A 1 82 ? 1.059 0.573 9.279 1.00 87.69 82 TYR A O 1
ATOM 668 N N . LYS A 1 83 ? 1.361 2.745 8.752 1.00 89.94 83 LYS A N 1
ATOM 669 C CA . LYS A 1 83 ? 0.318 2.816 7.729 1.00 89.94 83 LYS A CA 1
ATOM 670 C C . LYS A 1 83 ? 0.631 1.944 6.514 1.00 89.94 83 LYS A C 1
ATOM 672 O O . LYS A 1 83 ? -0.230 1.196 6.077 1.00 89.94 83 LYS A O 1
ATOM 677 N N . VAL A 1 84 ? 1.831 2.080 5.945 1.00 94.38 84 VAL A N 1
ATOM 678 C CA . VAL A 1 84 ? 2.174 1.437 4.665 1.00 94.38 84 VAL A CA 1
ATOM 679 C C . VAL A 1 84 ? 2.101 -0.095 4.765 1.00 94.38 84 VAL A C 1
ATOM 681 O O . VAL A 1 84 ? 1.387 -0.676 3.954 1.00 94.38 84 VAL A O 1
ATOM 684 N N . PRO A 1 85 ? 2.697 -0.754 5.781 1.00 95.56 85 PRO A N 1
ATOM 685 C CA . PRO A 1 85 ? 2.567 -2.206 5.918 1.00 95.56 85 PRO A CA 1
ATOM 686 C C . PRO A 1 85 ? 1.136 -2.666 6.225 1.00 95.56 85 PRO A C 1
ATOM 688 O O . PRO A 1 85 ? 0.732 -3.724 5.764 1.00 95.56 85 PRO A O 1
ATOM 691 N N . ALA A 1 86 ? 0.352 -1.889 6.986 1.00 94.19 86 ALA A N 1
ATOM 692 C CA . ALA A 1 86 ? -1.056 -2.214 7.231 1.00 94.19 86 ALA A CA 1
ATOM 693 C C . ALA A 1 86 ? -1.883 -2.154 5.938 1.00 94.19 86 ALA A C 1
ATOM 695 O O . ALA A 1 86 ? -2.660 -3.061 5.667 1.00 94.19 86 ALA A O 1
ATOM 696 N N . PHE A 1 87 ? -1.662 -1.136 5.104 1.00 95.00 87 PHE A N 1
ATOM 697 C CA . PHE A 1 87 ? -2.360 -1.018 3.828 1.00 95.00 87 PHE A CA 1
ATOM 698 C C . PHE A 1 87 ? -1.956 -2.122 2.843 1.00 95.00 87 PHE A C 1
ATOM 700 O O . PHE A 1 87 ? -2.823 -2.698 2.194 1.00 95.00 87 PHE A O 1
ATOM 707 N N . ALA A 1 88 ? -0.666 -2.467 2.785 1.00 97.06 88 ALA A N 1
ATOM 708 C CA . ALA A 1 88 ? -0.185 -3.601 2.000 1.00 97.06 88 ALA A CA 1
ATOM 709 C C . ALA A 1 88 ? -0.817 -4.926 2.454 1.00 97.06 88 ALA A C 1
ATOM 711 O O . ALA A 1 88 ? -1.265 -5.708 1.623 1.00 97.06 88 ALA A O 1
ATOM 712 N N . ALA A 1 89 ? -0.909 -5.153 3.768 1.00 96.06 89 ALA A N 1
ATOM 713 C CA . ALA A 1 89 ? -1.558 -6.336 4.326 1.00 96.06 89 ALA A CA 1
ATOM 714 C C . ALA A 1 89 ? -3.041 -6.412 3.927 1.00 96.06 89 ALA A C 1
ATOM 716 O O . ALA A 1 89 ? -3.493 -7.463 3.478 1.00 96.06 89 ALA A O 1
ATOM 717 N N . ASN A 1 90 ? -3.764 -5.288 3.979 1.00 95.12 90 ASN A N 1
ATOM 718 C CA . ASN A 1 90 ? -5.148 -5.236 3.515 1.00 95.12 90 ASN A CA 1
ATOM 719 C C . ASN A 1 90 ? -5.243 -5.564 2.010 1.00 95.12 90 ASN A C 1
ATOM 721 O O . ASN A 1 90 ? -6.052 -6.394 1.612 1.00 95.12 90 ASN A O 1
ATOM 725 N N . LEU A 1 91 ? -4.385 -4.991 1.159 1.00 95.69 91 LEU A N 1
ATOM 726 C CA . LEU A 1 91 ? -4.351 -5.330 -0.276 1.00 95.69 91 LEU A CA 1
ATOM 727 C C . LEU A 1 91 ? -4.052 -6.817 -0.539 1.00 95.69 91 LEU A C 1
ATOM 729 O O . LEU A 1 91 ? -4.489 -7.356 -1.548 1.00 95.69 91 LEU A O 1
ATOM 733 N N . LYS A 1 92 ? -3.330 -7.481 0.369 1.00 96.25 92 LYS A N 1
ATOM 734 C CA . LYS A 1 92 ? -3.015 -8.919 0.333 1.00 96.25 92 LYS A CA 1
ATOM 735 C C . LYS A 1 92 ? -4.090 -9.802 0.986 1.00 96.25 92 LYS A C 1
ATOM 737 O O . LYS A 1 92 ? -3.904 -11.007 1.099 1.00 96.25 92 LYS A O 1
ATOM 742 N N . GLY A 1 93 ? -5.209 -9.222 1.423 1.00 93.25 93 GLY A N 1
ATOM 743 C CA . GLY A 1 93 ? -6.347 -9.952 1.988 1.00 93.25 93 GLY A CA 1
ATOM 744 C C . GLY A 1 93 ? -6.387 -10.036 3.518 1.00 93.25 93 GLY A C 1
ATOM 745 O O . GLY A 1 93 ? -7.377 -10.522 4.070 1.00 93.25 93 GLY A O 1
ATOM 746 N N . ASP A 1 94 ? -5.381 -9.526 4.237 1.00 93.75 94 ASP A N 1
ATOM 747 C CA . ASP A 1 94 ? -5.436 -9.456 5.701 1.00 93.75 94 ASP A CA 1
ATOM 748 C C . ASP A 1 94 ? -6.261 -8.252 6.162 1.00 93.75 94 ASP A C 1
ATOM 750 O O . ASP A 1 94 ? -5.761 -7.152 6.384 1.00 93.75 94 ASP A O 1
ATOM 754 N N . MET A 1 95 ? -7.555 -8.489 6.351 1.00 91.31 95 MET A N 1
ATOM 755 C CA . MET A 1 95 ? -8.511 -7.480 6.811 1.00 91.31 95 MET A CA 1
ATOM 756 C C . MET A 1 95 ? -8.426 -7.186 8.323 1.00 91.31 95 MET A C 1
ATOM 758 O O . MET A 1 95 ? -9.193 -6.366 8.830 1.00 91.31 95 MET A O 1
ATOM 762 N N . ASN A 1 96 ? -7.534 -7.846 9.077 1.00 90.69 96 ASN A N 1
ATOM 763 C CA . ASN A 1 96 ? -7.406 -7.640 10.528 1.00 90.69 96 ASN A CA 1
ATOM 764 C C . ASN A 1 96 ? -6.544 -6.424 10.895 1.00 90.69 96 ASN A C 1
ATOM 766 O O . ASN A 1 96 ? -6.462 -6.032 12.069 1.00 90.69 96 ASN A O 1
ATOM 770 N N . ARG A 1 97 ? -5.875 -5.832 9.905 1.00 90.50 97 ARG A N 1
ATOM 771 C CA . ARG A 1 97 ? -4.973 -4.698 10.083 1.00 90.50 97 ARG A CA 1
ATOM 772 C C . ARG A 1 97 ? -5.738 -3.394 9.887 1.00 90.50 97 ARG A C 1
ATOM 774 O O . ARG A 1 97 ? -6.553 -3.239 8.982 1.00 90.50 97 ARG A O 1
ATOM 781 N N . VAL A 1 98 ? -5.454 -2.422 10.751 1.00 91.12 98 VAL A N 1
ATOM 782 C CA . VAL A 1 98 ? -6.072 -1.097 10.653 1.00 91.12 98 VAL A CA 1
ATOM 783 C C . VAL A 1 98 ? -5.145 -0.166 9.889 1.00 91.12 98 VAL A C 1
ATOM 785 O O . VAL A 1 98 ? -4.056 0.186 10.357 1.00 91.12 98 VAL A O 1
ATOM 788 N N . THR A 1 99 ? -5.609 0.289 8.730 1.00 91.44 99 THR A N 1
ATOM 789 C CA . THR A 1 99 ? -4.941 1.345 7.969 1.00 91.44 99 THR A CA 1
ATOM 790 C C . THR A 1 99 ? -5.420 2.704 8.469 1.00 91.44 99 THR A C 1
ATOM 792 O O . THR A 1 99 ? -6.481 3.183 8.083 1.00 91.44 99 THR A O 1
ATOM 795 N N . ILE A 1 100 ? -4.634 3.349 9.333 1.00 89.50 100 ILE A N 1
ATOM 796 C CA . ILE A 1 100 ? -4.954 4.693 9.830 1.00 89.50 100 ILE A CA 1
ATOM 797 C C . ILE A 1 100 ? -4.345 5.719 8.878 1.00 89.50 100 ILE A C 1
ATOM 799 O O . ILE A 1 100 ? -3.134 5.967 8.878 1.00 89.50 100 ILE A O 1
ATOM 803 N N . ASP A 1 101 ? -5.191 6.315 8.048 1.00 85.25 101 ASP A N 1
ATOM 804 C CA . ASP A 1 101 ? -4.823 7.405 7.157 1.00 85.25 101 ASP A CA 1
ATOM 805 C C . ASP A 1 101 ? -5.331 8.766 7.661 1.00 85.25 101 ASP A C 1
ATOM 807 O O . ASP A 1 101 ? -5.891 8.887 8.749 1.00 85.25 101 ASP A O 1
ATOM 811 N N . LEU A 1 102 ? -5.110 9.822 6.875 1.00 84.12 102 LEU A N 1
ATOM 812 C CA . LEU A 1 102 ? -5.509 11.173 7.263 1.00 84.12 102 LEU A CA 1
ATOM 813 C C . LEU A 1 102 ? -7.032 11.321 7.431 1.00 84.12 102 LEU A C 1
ATOM 815 O O . LEU A 1 102 ? -7.467 12.129 8.247 1.00 84.12 102 LEU A O 1
ATOM 819 N N . TRP A 1 103 ? -7.838 10.569 6.680 1.00 83.19 103 TRP A N 1
ATOM 820 C CA . TRP A 1 103 ? -9.294 10.617 6.788 1.00 83.19 103 TRP A CA 1
ATOM 821 C C . TRP A 1 103 ? -9.774 9.943 8.066 1.00 83.19 103 TRP A C 1
ATOM 823 O O . TRP A 1 103 ? -10.614 10.515 8.756 1.00 83.19 103 TRP A O 1
ATOM 833 N N . VAL A 1 104 ? -9.166 8.816 8.445 1.00 87.38 104 VAL A N 1
ATOM 834 C CA . VAL A 1 104 ? -9.412 8.182 9.748 1.00 87.38 104 VAL A CA 1
ATOM 835 C C . VAL A 1 104 ? -9.071 9.150 10.883 1.00 87.38 104 VAL A C 1
ATOM 837 O O . VAL A 1 104 ? -9.889 9.363 11.772 1.00 87.38 104 VAL A O 1
ATOM 840 N N . LEU A 1 105 ? -7.911 9.817 10.836 1.00 87.00 105 LEU A N 1
ATOM 841 C CA . LEU A 1 105 ? -7.553 10.817 11.854 1.00 87.00 105 LEU A CA 1
ATOM 842 C C . LEU A 1 105 ? -8.602 11.933 11.961 1.00 87.00 105 LEU A C 1
ATOM 844 O O . LEU A 1 105 ? -9.033 12.268 13.064 1.00 87.00 105 LEU A O 1
ATOM 848 N N . ARG A 1 106 ? -9.050 12.467 10.818 1.00 85.50 106 ARG A N 1
ATOM 849 C CA . ARG A 1 106 ? -10.081 13.514 10.758 1.00 85.50 106 ARG A CA 1
ATOM 850 C C . ARG A 1 106 ? -11.425 13.043 11.302 1.00 85.50 106 ARG A C 1
ATOM 852 O O . ARG A 1 106 ? -12.065 13.805 12.019 1.00 85.50 106 ARG A O 1
ATOM 859 N N . TYR A 1 107 ? -11.828 11.808 11.003 1.00 85.69 107 TYR A N 1
ATOM 860 C CA . TYR A 1 107 ? -13.060 11.210 11.522 1.00 85.69 107 TYR A CA 1
ATOM 861 C C . TYR A 1 107 ? -13.066 11.170 13.057 1.00 85.69 107 TYR A C 1
ATOM 863 O O . TYR A 1 107 ? -14.061 11.519 13.683 1.00 85.69 107 TYR A O 1
ATOM 871 N N . PHE A 1 108 ? -11.925 10.850 13.672 1.00 85.25 108 PHE A N 1
ATOM 872 C CA . PHE A 1 108 ? -11.749 10.886 15.129 1.00 85.25 108 PHE A CA 1
ATOM 873 C C . PHE A 1 108 ? -11.456 12.291 15.693 1.00 85.25 108 PHE A C 1
ATOM 875 O O . PHE A 1 108 ? -11.057 12.424 16.849 1.00 85.25 108 PHE A O 1
ATOM 882 N N . GLY A 1 109 ? -11.623 13.352 14.897 1.00 85.31 109 GLY A N 1
ATOM 883 C CA . GLY A 1 109 ? -11.419 14.737 15.331 1.00 85.31 109 GLY A CA 1
ATOM 884 C C . GLY A 1 109 ? -9.954 15.127 15.563 1.00 85.31 109 GLY A C 1
ATOM 885 O O . GLY A 1 109 ? -9.677 16.202 16.102 1.00 85.31 109 GLY A O 1
ATOM 886 N N . LEU A 1 110 ? -8.995 14.292 15.153 1.00 85.00 110 LEU A N 1
ATOM 887 C CA . LEU A 1 110 ? -7.572 14.576 15.302 1.00 85.00 110 LEU A CA 1
ATOM 888 C C . LEU A 1 110 ? -7.125 15.551 14.205 1.00 85.00 110 LEU A C 1
ATOM 890 O O . LEU A 1 110 ? -7.085 15.220 13.021 1.00 85.00 110 LEU A O 1
ATOM 894 N N . LYS A 1 111 ? -6.756 16.772 14.610 1.00 78.31 111 LYS A N 1
ATOM 895 C CA . LYS A 1 111 ? -6.297 17.845 13.701 1.00 78.31 111 LYS A CA 1
ATOM 896 C C . LYS A 1 111 ? -4.849 17.671 13.226 1.00 78.31 111 LYS A C 1
ATOM 898 O O . LYS A 1 111 ? -4.391 18.389 12.341 1.00 78.31 111 LYS A O 1
ATOM 903 N N . GLN A 1 112 ? -4.109 16.747 13.831 1.00 77.50 112 GLN A N 1
ATOM 904 C CA . GLN A 1 112 ? -2.711 16.497 13.505 1.00 77.50 112 GLN A CA 1
ATOM 905 C C . GLN A 1 112 ? -2.566 15.626 12.254 1.00 77.50 112 GLN A C 1
ATOM 907 O O . GLN A 1 112 ? -3.188 14.579 12.116 1.00 77.50 112 GLN A O 1
ATOM 912 N N . ASN A 1 113 ? -1.645 16.017 11.374 1.00 71.19 113 ASN A N 1
ATOM 913 C CA . ASN A 1 113 ? -1.319 15.258 10.162 1.00 71.19 113 ASN A CA 1
ATOM 914 C C . ASN A 1 113 ? -0.322 14.111 10.420 1.00 71.19 113 ASN A C 1
ATOM 916 O O . ASN A 1 113 ? 0.090 13.420 9.486 1.00 71.19 113 ASN A O 1
ATOM 920 N N . ARG A 1 114 ? 0.128 13.955 11.672 1.00 72.69 114 ARG A N 1
ATOM 921 C CA . ARG A 1 114 ? 1.051 12.917 12.141 1.00 72.69 114 ARG A CA 1
ATOM 922 C C . ARG A 1 114 ? 0.669 12.517 13.560 1.00 72.69 114 ARG A C 1
ATOM 924 O O . ARG A 1 114 ? 0.451 13.382 14.404 1.00 72.69 114 ARG A O 1
ATOM 931 N N . ILE A 1 115 ? 0.645 11.218 13.826 1.00 82.25 115 ILE A N 1
ATOM 932 C CA . ILE A 1 115 ? 0.453 10.667 15.168 1.00 82.25 115 ILE A CA 1
ATOM 933 C C . ILE A 1 115 ? 1.703 9.899 15.594 1.00 82.25 115 ILE A C 1
ATOM 935 O O . ILE A 1 115 ? 2.392 9.293 14.769 1.00 82.25 115 ILE A O 1
ATOM 939 N N . ARG A 1 116 ? 2.026 9.952 16.884 1.00 86.44 116 ARG A N 1
ATOM 940 C CA . ARG A 1 116 ? 3.123 9.187 17.484 1.00 86.44 116 ARG A CA 1
ATOM 941 C C . ARG A 1 116 ? 2.761 7.701 17.500 1.00 86.44 116 ARG A C 1
ATOM 943 O O . ARG A 1 116 ? 1.590 7.336 17.533 1.00 86.44 116 ARG A O 1
ATOM 950 N N . ARG A 1 117 ? 3.768 6.824 17.585 1.00 84.31 117 ARG A N 1
ATOM 951 C CA . ARG A 1 117 ? 3.581 5.357 17.645 1.00 84.31 117 ARG A CA 1
ATOM 952 C C . ARG A 1 117 ? 2.523 4.921 18.663 1.00 84.31 117 ARG A C 1
ATOM 954 O O . ARG A 1 117 ? 1.655 4.113 18.358 1.00 84.31 117 ARG A O 1
ATOM 961 N N . LYS A 1 118 ? 2.600 5.471 19.878 1.00 87.00 118 LYS A N 1
ATOM 962 C CA . LYS A 1 118 ? 1.686 5.136 20.980 1.00 87.00 118 LYS A CA 1
ATOM 963 C C . LYS A 1 118 ? 0.242 5.549 20.679 1.00 87.00 118 LYS A C 1
ATOM 965 O O . LYS A 1 118 ? -0.683 4.849 21.070 1.00 87.00 118 LYS A O 1
ATOM 970 N N . GLU A 1 119 ? 0.055 6.670 19.988 1.00 87.69 119 GLU A N 1
ATOM 971 C CA . GLU A 1 119 ? -1.261 7.163 19.570 1.00 87.69 119 GLU A CA 1
ATOM 972 C C . GLU A 1 119 ? -1.826 6.295 18.444 1.00 87.69 119 GLU A C 1
ATOM 974 O O . GLU A 1 119 ? -2.989 5.912 18.515 1.00 87.69 119 GLU A O 1
ATOM 979 N N . TYR A 1 120 ? -0.984 5.898 17.480 1.00 89.12 120 TYR A N 1
ATOM 980 C CA . TYR A 1 120 ? -1.364 4.958 16.419 1.00 89.12 120 TYR A CA 1
ATOM 981 C C . TYR A 1 120 ? -1.886 3.656 17.010 1.00 89.12 120 TYR A C 1
ATOM 983 O O . TYR A 1 120 ? -2.989 3.236 16.686 1.00 89.12 120 TYR A O 1
ATOM 991 N N . TYR A 1 121 ? -1.133 3.061 17.935 1.00 88.75 121 TYR A N 1
ATOM 992 C CA . TYR A 1 121 ? -1.520 1.804 18.568 1.00 88.75 121 TYR A CA 1
ATOM 993 C C . TYR A 1 121 ? -2.830 1.911 19.358 1.00 88.75 121 TYR A C 1
ATOM 995 O O . TYR A 1 121 ? -3.675 1.021 19.297 1.00 88.75 121 TYR A O 1
ATOM 1003 N N . ARG A 1 122 ? -3.028 3.011 20.097 1.00 90.88 122 ARG A N 1
ATOM 1004 C CA . ARG A 1 122 ? -4.282 3.246 20.830 1.00 90.88 122 ARG A CA 1
ATOM 1005 C C . ARG A 1 122 ? -5.473 3.344 19.882 1.00 90.88 122 ARG A C 1
ATOM 1007 O O . ARG A 1 122 ? -6.508 2.746 20.158 1.00 90.88 122 ARG A O 1
ATOM 1014 N N . LEU A 1 123 ? -5.315 4.071 18.779 1.00 91.44 123 LEU A N 1
ATOM 1015 C CA . LEU A 1 123 ? -6.377 4.251 17.799 1.00 91.44 123 LEU A CA 1
ATOM 1016 C C . LEU A 1 123 ? -6.665 2.957 17.025 1.00 91.44 123 LEU A C 1
ATOM 1018 O O . LEU A 1 123 ? -7.825 2.591 16.872 1.00 91.44 123 LEU A O 1
ATOM 1022 N N . GLU A 1 124 ? -5.627 2.218 16.627 1.00 91.88 124 GLU A N 1
ATOM 1023 C CA . GLU A 1 124 ? -5.747 0.875 16.046 1.00 91.88 124 GLU A CA 1
ATOM 1024 C C . GLU A 1 124 ? -6.549 -0.048 16.971 1.00 91.88 124 GLU A C 1
ATOM 1026 O O . GLU A 1 124 ? -7.514 -0.668 16.53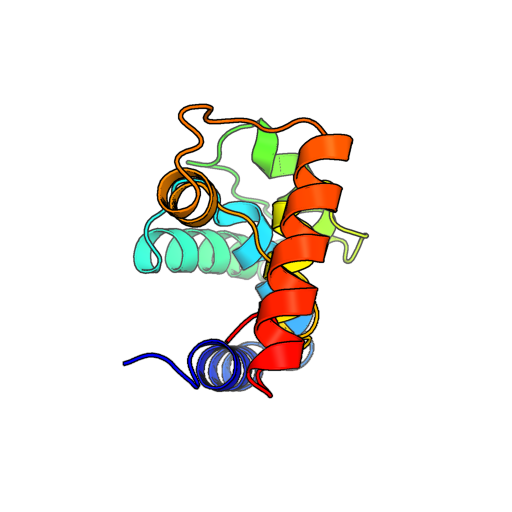2 1.00 91.88 124 GLU A O 1
ATOM 1031 N N . LYS A 1 125 ? -6.217 -0.091 18.268 1.00 91.56 125 LYS A N 1
ATOM 1032 C CA . LYS A 1 125 ? -6.948 -0.913 19.243 1.00 91.56 125 LYS A CA 1
ATOM 1033 C C . LYS A 1 125 ? -8.401 -0.484 19.412 1.00 91.56 125 LYS A C 1
ATOM 1035 O O . LYS A 1 125 ? -9.271 -1.347 19.488 1.00 91.56 125 LYS A O 1
ATOM 1040 N N . ALA A 1 126 ? -8.674 0.818 19.442 1.00 92.06 126 ALA A N 1
ATOM 1041 C CA . ALA A 1 126 ? -10.040 1.327 19.514 1.00 92.06 126 ALA A CA 1
ATOM 1042 C C . ALA A 1 126 ? -10.868 0.902 18.289 1.00 92.06 126 ALA A C 1
ATOM 1044 O O . ALA A 1 126 ? -11.981 0.405 18.446 1.00 92.06 126 ALA A O 1
ATOM 1045 N N . ILE A 1 127 ? -10.303 1.022 17.082 1.00 92.50 127 ILE A N 1
ATOM 1046 C CA . ILE A 1 127 ? -10.961 0.606 15.836 1.00 92.50 127 ILE A CA 1
ATOM 1047 C C . ILE A 1 127 ? -11.186 -0.912 15.818 1.00 92.50 127 ILE A C 1
ATOM 1049 O O . ILE A 1 127 ? -12.287 -1.358 15.511 1.00 92.50 127 ILE A O 1
ATOM 1053 N N . GLN A 1 128 ? -10.195 -1.710 16.230 1.00 92.69 128 GLN A N 1
ATOM 1054 C CA . GLN A 1 128 ? -10.333 -3.168 16.335 1.00 92.69 128 GLN A CA 1
ATOM 1055 C C . GLN A 1 128 ? -11.468 -3.584 17.285 1.00 92.69 128 GLN A C 1
ATOM 1057 O O . GLN A 1 128 ? -12.232 -4.495 16.971 1.00 92.69 128 GLN A O 1
ATOM 1062 N N . LEU A 1 129 ? -11.601 -2.921 18.438 1.00 93.00 129 LEU A N 1
ATOM 1063 C CA . LEU A 1 129 ? -12.681 -3.194 19.391 1.00 93.00 129 LEU A CA 1
ATOM 1064 C C . LEU A 1 129 ? -14.055 -2.815 18.827 1.00 93.00 129 LEU A C 1
ATOM 1066 O O . LEU A 1 129 ? -15.006 -3.579 18.984 1.00 93.00 129 LEU A O 1
ATOM 1070 N N . LEU A 1 130 ? -14.154 -1.669 18.147 1.00 92.12 130 LEU A N 1
ATOM 1071 C CA . LEU A 1 130 ? -15.387 -1.230 17.491 1.00 92.12 130 LEU A CA 1
ATOM 1072 C C . LEU A 1 130 ? -15.818 -2.197 16.383 1.00 92.12 130 LEU A C 1
ATOM 1074 O O . LEU A 1 130 ? -16.989 -2.569 16.329 1.00 92.12 130 LEU A O 1
ATOM 1078 N N . ALA A 1 131 ? -14.878 -2.639 15.545 1.00 91.75 131 ALA A N 1
ATOM 1079 C CA . ALA A 1 131 ? -15.132 -3.618 14.491 1.00 91.75 131 ALA A CA 1
ATOM 1080 C C . ALA A 1 131 ? -15.627 -4.945 15.085 1.00 91.75 131 ALA A C 1
ATOM 1082 O O . ALA A 1 131 ? -16.680 -5.447 14.694 1.00 91.75 131 ALA A O 1
ATOM 1083 N N . LYS A 1 132 ? -14.954 -5.439 16.136 1.00 92.19 132 LYS A N 1
ATOM 1084 C CA . LYS A 1 132 ? -15.372 -6.643 16.868 1.00 92.19 132 LYS A CA 1
ATOM 1085 C C . LYS A 1 132 ? -16.791 -6.521 17.429 1.00 92.19 132 LYS A C 1
ATOM 1087 O O . LYS A 1 132 ? -17.575 -7.450 17.282 1.00 92.19 132 LYS A O 1
ATOM 1092 N N . HIS A 1 133 ? -17.137 -5.389 18.045 1.00 92.56 133 HIS A N 1
ATOM 1093 C CA . HIS A 1 133 ? -18.486 -5.153 18.573 1.00 92.56 133 HIS A CA 1
ATOM 1094 C C . HIS A 1 133 ? -19.558 -5.138 17.468 1.00 92.56 133 HIS A C 1
ATOM 1096 O O . HIS A 1 133 ? -20.722 -5.428 17.724 1.00 92.56 133 HIS A O 1
ATOM 1102 N N . ARG A 1 134 ? -19.179 -4.794 16.234 1.00 90.69 134 ARG A N 1
ATOM 1103 C CA . ARG A 1 134 ? -20.070 -4.770 15.066 1.00 90.69 134 ARG A CA 1
ATOM 1104 C C . ARG A 1 134 ? -20.052 -6.061 14.246 1.00 90.69 134 ARG A C 1
ATOM 1106 O O . ARG A 1 134 ? -20.765 -6.132 13.253 1.00 90.69 134 ARG A O 1
ATOM 1113 N N . GLY A 1 135 ? -19.256 -7.061 14.633 1.00 91.56 135 GLY A N 1
ATOM 1114 C CA . GLY A 1 135 ? -19.085 -8.288 13.850 1.00 91.56 135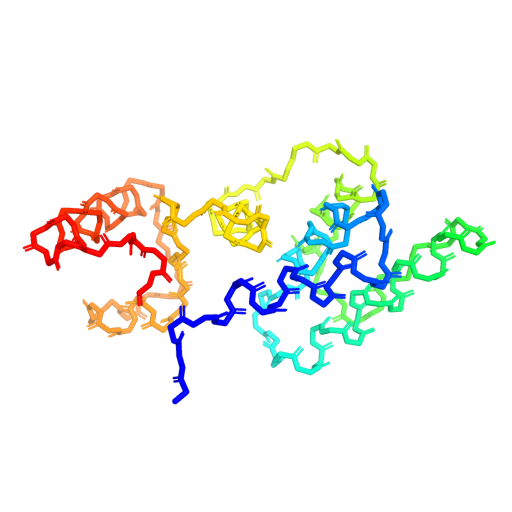 GLY A CA 1
ATOM 1115 C C . GLY A 1 135 ? -18.411 -8.063 12.490 1.00 91.56 135 GLY A C 1
ATOM 1116 O O . GLY A 1 135 ? -18.615 -8.860 11.582 1.00 91.56 135 GLY A O 1
ATOM 1117 N N . MET A 1 136 ? -17.633 -6.987 12.346 1.00 89.75 136 MET A N 1
ATOM 1118 C CA . MET A 1 136 ? -16.911 -6.623 11.121 1.00 89.75 136 MET A CA 1
ATOM 1119 C C . MET A 1 136 ? -15.408 -6.840 11.297 1.00 89.75 136 MET A C 1
ATOM 1121 O O . MET A 1 136 ? -14.896 -6.825 12.425 1.00 89.75 136 MET A O 1
ATOM 1125 N N . LYS A 1 137 ? -14.675 -6.992 10.191 1.00 89.75 137 LYS A N 1
ATOM 1126 C CA . LYS A 1 137 ? -13.215 -6.930 10.232 1.00 89.75 137 LYS A CA 1
ATOM 1127 C C . LYS A 1 137 ? -12.747 -5.467 10.251 1.00 89.75 137 LYS A C 1
ATOM 1129 O O . LYS A 1 137 ? -13.404 -4.605 9.685 1.00 89.75 137 LYS A O 1
ATOM 1134 N N . PRO A 1 138 ? -11.609 -5.152 10.891 1.00 87.94 138 PRO A N 1
ATOM 1135 C CA . PRO A 1 138 ? -11.143 -3.771 11.046 1.00 87.94 138 PRO A CA 1
ATOM 1136 C C . PRO A 1 138 ? -10.897 -2.965 9.758 1.00 87.94 138 PRO A C 1
ATOM 1138 O O . PRO A 1 138 ? -10.824 -1.740 9.836 1.00 87.94 138 PRO A O 1
ATOM 1141 N N . ALA A 1 139 ? -10.699 -3.624 8.614 1.00 85.50 139 ALA A N 1
ATOM 1142 C CA . ALA A 1 139 ? -10.493 -2.976 7.318 1.00 85.50 139 ALA A CA 1
ATOM 1143 C C . ALA A 1 139 ? -11.787 -2.741 6.505 1.00 85.50 139 ALA A C 1
ATOM 1145 O O . ALA A 1 139 ? -11.704 -2.092 5.459 1.00 85.50 139 ALA A O 1
ATOM 1146 N N . GLU A 1 140 ? -12.930 -3.264 6.965 1.00 79.75 140 GLU A N 1
ATOM 1147 C CA . GLU A 1 140 ? -14.270 -3.129 6.361 1.00 79.75 140 GLU A CA 1
ATOM 1148 C C . GLU A 1 140 ? -15.046 -1.946 6.963 1.00 79.75 140 GLU A C 1
ATOM 1150 O O . GLU A 1 140 ? -15.781 -1.279 6.201 1.00 79.75 140 GLU A O 1
#